Protein AF-A0A9E3XHM8-F1 (afdb_monomer_lite)

Sequence (85 aa):
GQEILRHWCPLTWEAFVDYRLNAQPLTGLEMELIREINAGNRDKVRELAVRNGWLPADPEAPVKRHRERDEFEAKLELLKLEKPW

Foldseek 3Di:
DLVPCCVVPVVVSVVCCVPPVPDDDDDPLLVVLVVCLVVVNLVVNVVSCCVVPQAPPDPPDDRDDDPVVVSSVVVCVVVVHDDSD

Radius of gyration: 17.61 Å; chains: 1; bounding box: 31×27×52 Å

pLDDT: mean 87.99, std 9.54, range [59.25, 96.12]

Secondary structure (DSSP, 8-state):
-HHHHHHH-HHHHHHHIIIIIS--PPPHHHHHHHHHHHHT-HHHHHHHHHHTTSS-SSTTS-----HHHHHHHHHHHHTTPPP--

Structure (mmCIF, N/CA/C/O backbone):
data_AF-A0A9E3XHM8-F1
#
_entry.id   AF-A0A9E3XHM8-F1
#
loop_
_atom_site.group_PDB
_atom_site.id
_atom_site.type_symbol
_atom_site.label_atom_id
_atom_site.label_alt_id
_atom_site.label_comp_id
_atom_site.label_asym_id
_atom_site.label_entity_id
_atom_site.label_seq_id
_atom_site.pdbx_PDB_ins_code
_atom_site.Cartn_x
_atom_site.Cartn_y
_atom_site.Cartn_z
_atom_site.occupancy
_atom_site.B_iso_or_equiv
_atom_site.auth_seq_id
_atom_site.auth_comp_id
_atom_site.auth_asym_id
_atom_site.auth_atom_id
_atom_site.pdbx_PDB_model_num
ATOM 1 N N . GLY A 1 1 ? -12.740 -16.426 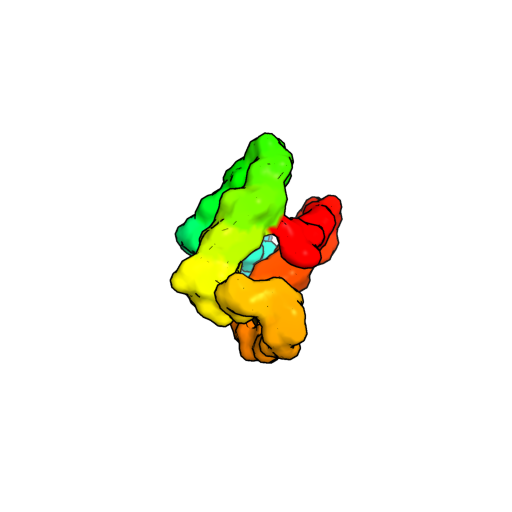23.822 1.00 59.28 1 GLY A N 1
ATOM 2 C CA . GLY A 1 1 ? -11.778 -15.388 24.251 1.00 59.28 1 GLY A CA 1
ATOM 3 C C . GLY A 1 1 ? -12.345 -13.979 24.163 1.00 59.28 1 GLY A C 1
ATOM 4 O O . GLY A 1 1 ? -12.210 -13.238 25.124 1.00 59.28 1 GLY A O 1
ATOM 5 N N . GLN A 1 2 ? -12.989 -13.609 23.048 1.00 59.25 2 GLN A N 1
ATOM 6 C CA . GLN A 1 2 ? -13.500 -12.248 22.812 1.00 59.25 2 GLN A CA 1
ATOM 7 C C . GLN A 1 2 ? -14.686 -11.841 23.713 1.00 59.25 2 GLN A C 1
ATOM 9 O O . GLN A 1 2 ? -14.796 -10.680 24.093 1.00 59.25 2 GLN A O 1
ATOM 14 N N . GLU A 1 3 ? -15.551 -12.784 24.103 1.00 62.34 3 GLU A N 1
ATOM 15 C CA . GLU A 1 3 ? -16.768 -12.474 24.876 1.00 62.34 3 GLU A CA 1
ATOM 16 C C . GLU A 1 3 ? -16.507 -12.047 26.327 1.00 62.34 3 GLU A C 1
ATOM 18 O O . GLU A 1 3 ? -17.269 -11.259 26.878 1.00 62.34 3 GLU A O 1
ATOM 23 N N . ILE A 1 4 ? -15.413 -12.517 26.939 1.00 62.81 4 ILE A N 1
ATOM 24 C CA . ILE A 1 4 ? -15.119 -12.231 28.349 1.00 62.81 4 ILE A CA 1
ATOM 25 C C . ILE A 1 4 ? -14.738 -10.755 28.513 1.00 62.81 4 ILE A C 1
ATOM 27 O O . ILE A 1 4 ? -15.308 -10.057 29.342 1.00 62.81 4 ILE A O 1
ATOM 31 N N . LEU A 1 5 ? -13.820 -10.242 27.692 1.00 63.09 5 LEU A N 1
ATOM 32 C CA . LEU A 1 5 ? -13.313 -8.871 27.836 1.00 63.09 5 LEU A CA 1
ATOM 33 C C . LEU A 1 5 ? -14.361 -7.810 27.477 1.00 63.09 5 LEU A C 1
ATOM 35 O O . LEU A 1 5 ? -14.421 -6.767 28.125 1.00 63.09 5 LEU A O 1
ATOM 39 N N . ARG A 1 6 ? -15.252 -8.112 26.523 1.00 71.31 6 ARG A N 1
ATOM 40 C CA . ARG A 1 6 ? -16.363 -7.225 26.153 1.00 71.31 6 ARG A CA 1
ATOM 41 C C . ARG A 1 6 ? -17.287 -6.905 27.333 1.00 71.31 6 ARG A C 1
ATOM 43 O O . ARG A 1 6 ? -17.823 -5.805 27.391 1.00 71.31 6 ARG A O 1
ATOM 50 N N . HIS A 1 7 ? -17.478 -7.845 28.260 1.00 72.19 7 HIS A N 1
ATOM 51 C CA . HIS A 1 7 ? -18.374 -7.659 29.404 1.00 72.19 7 HIS A CA 1
ATOM 52 C C . HIS A 1 7 ? -17.763 -6.783 30.511 1.00 72.19 7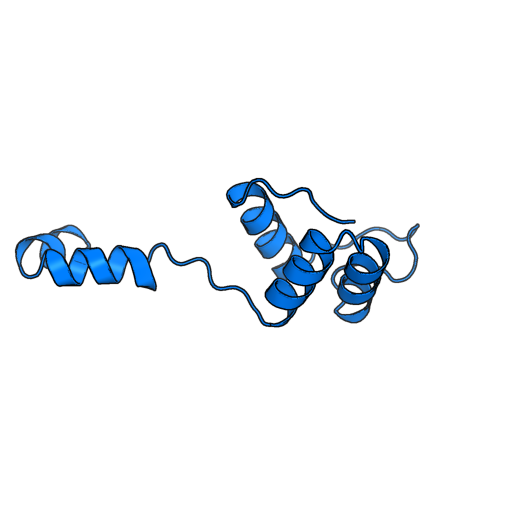 HIS A C 1
ATOM 54 O O . HIS A 1 7 ? -18.474 -6.002 31.135 1.00 72.19 7 HIS A O 1
ATOM 60 N N . TRP A 1 8 ? -16.451 -6.886 30.742 1.00 79.12 8 TRP A N 1
ATOM 61 C CA . TRP A 1 8 ? -15.779 -6.227 31.871 1.00 79.12 8 TRP A CA 1
ATOM 62 C C . TRP A 1 8 ? -15.193 -4.853 31.534 1.00 79.12 8 TRP A C 1
ATOM 64 O O . TRP A 1 8 ? -15.132 -3.985 32.401 1.00 79.12 8 TRP A O 1
ATOM 74 N N . CYS A 1 9 ? -14.757 -4.637 30.292 1.00 81.69 9 CYS A N 1
ATOM 75 C CA . CYS A 1 9 ? -14.155 -3.373 29.865 1.00 81.69 9 CYS A CA 1
ATOM 76 C C . CYS A 1 9 ? -14.608 -2.975 28.449 1.00 81.69 9 CYS A C 1
ATOM 78 O O . CYS A 1 9 ? -13.770 -2.818 27.562 1.00 81.69 9 CYS A O 1
ATOM 80 N N . PRO A 1 10 ? -15.922 -2.784 28.219 1.00 80.25 10 PRO A N 1
ATOM 81 C CA . PRO A 1 10 ? -16.495 -2.618 26.881 1.00 80.25 10 PRO A CA 1
ATOM 82 C C . PRO A 1 10 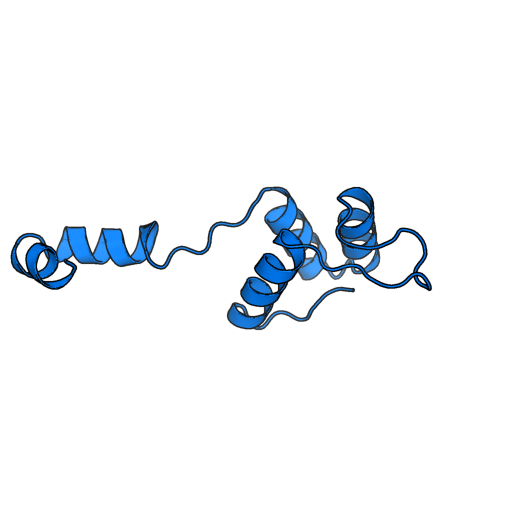? -15.821 -1.513 26.060 1.00 80.25 10 PRO A C 1
ATOM 84 O O . PRO A 1 10 ? -15.429 -1.765 24.928 1.00 80.25 10 PRO A O 1
ATOM 87 N N . LEU A 1 11 ? -15.575 -0.337 26.650 1.00 79.94 11 LEU A N 1
ATOM 88 C CA . LEU A 1 11 ? -14.940 0.790 25.950 1.00 79.94 11 LEU A CA 1
ATOM 89 C C . LEU A 1 11 ? -13.488 0.498 25.541 1.00 79.94 11 LEU A C 1
ATOM 91 O O . LEU A 1 11 ? -13.058 0.823 24.438 1.00 79.94 11 LEU A O 1
ATOM 95 N N . THR A 1 12 ? -12.711 -0.128 26.427 1.00 82.56 12 THR A N 1
ATOM 96 C CA . THR A 1 12 ? -11.323 -0.507 26.127 1.00 82.56 12 THR A CA 1
ATOM 97 C C . THR A 1 12 ? -11.272 -1.648 25.119 1.00 82.56 12 THR A C 1
ATOM 99 O O . THR A 1 12 ? -10.386 -1.678 24.268 1.00 82.56 12 THR A O 1
ATOM 102 N N . TRP A 1 13 ? -12.223 -2.578 25.200 1.00 82.50 13 TRP A N 1
ATOM 103 C CA . TRP A 1 13 ? -12.361 -3.675 24.256 1.00 82.50 13 TRP A CA 1
ATOM 104 C C . TRP A 1 13 ? -12.719 -3.172 22.855 1.00 82.50 13 TRP A C 1
ATOM 106 O O . TRP A 1 13 ? -12.073 -3.582 21.897 1.00 82.50 13 TRP A O 1
ATOM 116 N N . GLU A 1 14 ? -13.670 -2.245 22.734 1.00 80.12 14 GLU A N 1
ATOM 117 C CA . GLU A 1 14 ? -14.016 -1.584 21.468 1.00 80.12 14 GLU A CA 1
ATOM 118 C C . GLU A 1 14 ? -12.805 -0.857 20.873 1.00 80.12 14 GLU A C 1
ATOM 120 O O . GLU A 1 14 ? -12.422 -1.137 19.740 1.00 80.12 14 GLU A O 1
ATOM 125 N N . ALA A 1 15 ? -12.098 -0.042 21.663 1.00 78.19 15 ALA A N 1
ATOM 126 C CA . ALA A 1 15 ? -10.877 0.615 21.198 1.00 78.19 15 ALA A CA 1
ATOM 127 C C . ALA A 1 15 ? -9.791 -0.394 20.767 1.00 78.19 15 ALA A C 1
ATOM 129 O O . ALA A 1 15 ? -9.115 -0.204 19.758 1.00 78.19 15 ALA A O 1
ATOM 130 N N . PHE A 1 16 ? -9.605 -1.493 21.500 1.00 80.25 16 PHE A N 1
ATOM 131 C CA . PHE A 1 16 ? -8.647 -2.533 21.119 1.00 80.25 16 PHE A CA 1
ATOM 132 C C . PHE A 1 16 ? -9.036 -3.212 19.801 1.00 80.25 16 PHE A C 1
ATOM 134 O O . PHE A 1 16 ? -8.179 -3.449 18.948 1.00 80.25 16 PHE A O 1
ATOM 141 N N . VAL A 1 17 ? -10.324 -3.507 19.622 1.00 80.88 17 VAL A N 1
ATOM 142 C CA . VAL A 1 17 ? -10.847 -4.083 18.383 1.00 80.88 17 VAL A CA 1
ATOM 143 C C . VAL A 1 17 ? -10.571 -3.144 17.211 1.00 80.88 17 VAL A C 1
ATOM 145 O O . VAL A 1 17 ? -9.977 -3.576 16.223 1.00 80.88 17 VAL A O 1
ATOM 148 N N . ASP A 1 18 ? -10.890 -1.862 17.354 1.00 73.81 18 ASP A N 1
ATOM 149 C CA . ASP A 1 18 ? -10.745 -0.878 16.282 1.00 73.81 18 ASP A CA 1
ATOM 150 C C . ASP A 1 18 ? -9.278 -0.595 15.929 1.00 73.81 18 ASP A C 1
ATOM 152 O O . ASP A 1 18 ? -8.902 -0.625 14.757 1.00 73.81 18 ASP A O 1
ATOM 156 N N . TYR A 1 19 ? -8.414 -0.375 16.924 1.00 73.12 19 TYR A N 1
ATOM 157 C CA . TYR A 1 19 ? -7.027 0.046 16.684 1.00 73.12 19 TYR A CA 1
ATOM 158 C C . TYR A 1 19 ? -6.025 -1.100 16.531 1.00 73.12 19 TYR A C 1
ATOM 160 O O . TYR A 1 19 ? -4.895 -0.863 16.097 1.00 73.12 19 TYR A O 1
ATOM 168 N N . ARG A 1 20 ? -6.367 -2.328 16.937 1.00 74.69 20 ARG A N 1
ATOM 169 C CA . ARG A 1 20 ? -5.409 -3.449 16.946 1.00 74.69 20 ARG A CA 1
ATOM 170 C C . ARG A 1 20 ? -5.894 -4.665 16.182 1.00 74.69 20 ARG A C 1
ATOM 172 O O . ARG A 1 20 ? -5.098 -5.226 15.439 1.00 74.69 20 ARG A O 1
ATOM 179 N N . LEU A 1 21 ? -7.150 -5.079 16.356 1.00 73.12 21 LEU A N 1
ATOM 180 C CA . LEU A 1 21 ? -7.655 -6.280 15.679 1.00 73.12 21 LEU A CA 1
ATOM 181 C C . LEU A 1 21 ? -8.090 -6.003 14.239 1.00 73.12 21 LEU A C 1
ATOM 183 O O . LEU A 1 21 ? -7.805 -6.811 13.363 1.00 73.12 21 LEU A O 1
ATOM 187 N N . ASN A 1 22 ? -8.736 -4.865 13.995 1.00 80.12 22 ASN A N 1
ATOM 188 C CA . ASN A 1 22 ? -9.237 -4.491 12.672 1.00 80.12 22 ASN A CA 1
ATOM 189 C C . ASN A 1 22 ? -8.289 -3.557 11.906 1.00 80.12 22 ASN A C 1
ATOM 191 O O . ASN A 1 22 ? -8.561 -3.210 10.756 1.00 80.12 22 ASN A O 1
ATOM 195 N N . ALA A 1 23 ? -7.176 -3.147 12.519 1.00 80.56 23 ALA A N 1
ATOM 196 C CA . ALA A 1 23 ? -6.213 -2.268 11.877 1.00 80.56 23 ALA A CA 1
ATOM 197 C C . ALA A 1 23 ? -5.507 -2.971 10.709 1.00 80.56 23 ALA A C 1
ATOM 199 O O . ALA A 1 23 ? -5.028 -4.097 10.834 1.00 80.56 23 ALA A O 1
ATOM 200 N N . GLN A 1 24 ? -5.395 -2.264 9.585 1.00 82.81 24 GLN A N 1
ATOM 201 C CA . GLN A 1 24 ? -4.616 -2.681 8.421 1.00 82.81 24 GLN A CA 1
ATOM 202 C C . GLN A 1 24 ? -3.324 -1.855 8.386 1.00 82.81 24 GLN A C 1
ATOM 204 O O . GLN A 1 24 ? -3.344 -0.723 7.899 1.00 82.81 24 GLN A O 1
ATOM 209 N N . PRO A 1 25 ? -2.205 -2.349 8.947 1.00 87.06 25 PRO A N 1
ATOM 210 C CA . PRO A 1 25 ? -0.958 -1.602 8.921 1.00 87.06 25 PRO A CA 1
ATOM 211 C C . PRO A 1 25 ? -0.432 -1.510 7.488 1.00 87.06 25 PRO A C 1
ATOM 213 O O . PRO A 1 25 ? -0.444 -2.494 6.743 1.00 87.06 25 PRO A O 1
ATOM 216 N N . LEU A 1 26 ? 0.064 -0.329 7.128 1.00 91.50 26 LEU A N 1
ATOM 217 C CA . LEU A 1 26 ? 0.796 -0.108 5.889 1.00 91.50 26 LEU A CA 1
ATOM 218 C C . LEU A 1 26 ? 2.295 -0.068 6.190 1.00 91.50 26 LEU A C 1
ATOM 220 O O . LEU A 1 26 ? 2.730 0.622 7.115 1.00 91.50 26 LEU A O 1
ATOM 224 N N . THR A 1 27 ? 3.088 -0.814 5.426 1.00 93.31 27 THR A N 1
ATOM 225 C CA . THR A 1 27 ? 4.549 -0.720 5.465 1.00 93.31 27 THR A CA 1
ATOM 226 C C . THR A 1 27 ? 5.013 0.606 4.857 1.00 93.31 27 THR A C 1
ATOM 228 O O . THR A 1 27 ? 4.252 1.314 4.194 1.00 93.31 27 THR A O 1
ATOM 231 N N . GLY A 1 28 ? 6.289 0.953 5.054 1.00 94.00 28 GLY A N 1
ATOM 232 C CA . GLY A 1 28 ? 6.866 2.156 4.443 1.00 94.00 28 GLY A CA 1
ATOM 233 C C . GLY A 1 28 ? 6.748 2.159 2.914 1.00 94.00 28 GLY A C 1
ATOM 234 O O . GLY A 1 28 ? 6.389 3.182 2.336 1.00 94.00 28 GLY A O 1
ATOM 235 N N . LEU A 1 29 ? 6.960 1.000 2.280 1.00 94.62 29 LEU A N 1
ATOM 236 C CA . LEU A 1 29 ? 6.800 0.827 0.837 1.00 94.62 29 LEU A CA 1
ATOM 237 C C . LEU A 1 29 ? 5.341 1.005 0.404 1.00 94.62 29 LEU A C 1
ATOM 239 O O . LEU A 1 29 ? 5.068 1.731 -0.545 1.00 94.62 29 LEU A O 1
ATOM 243 N N . GLU A 1 30 ? 4.391 0.389 1.111 1.00 95.81 30 GLU A N 1
ATOM 244 C CA . GLU A 1 30 ? 2.963 0.514 0.790 1.00 95.81 30 GLU A CA 1
ATOM 245 C C . GLU A 1 30 ? 2.484 1.970 0.894 1.00 95.81 30 GLU A C 1
ATOM 247 O O . GLU A 1 30 ? 1.720 2.436 0.050 1.00 95.81 30 GLU A O 1
ATOM 252 N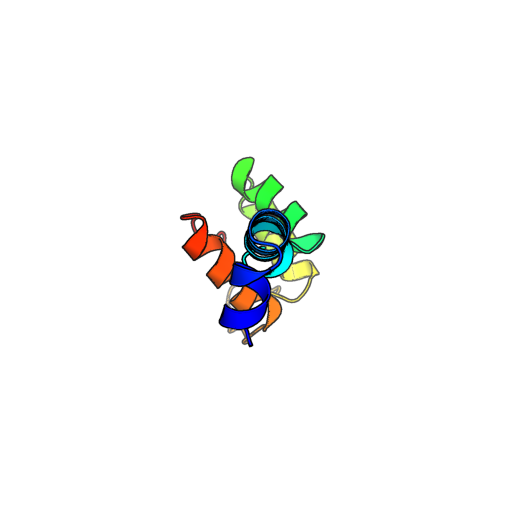 N . MET A 1 31 ? 2.979 2.719 1.885 1.00 95.81 31 MET A N 1
ATOM 253 C CA . MET A 1 31 ? 2.709 4.154 2.014 1.00 95.81 31 MET A CA 1
ATOM 254 C C . MET A 1 31 ? 3.264 4.964 0.837 1.00 95.81 31 MET A C 1
ATOM 256 O O . MET A 1 31 ? 2.606 5.898 0.378 1.00 95.81 31 MET A O 1
ATOM 260 N N . GLU A 1 32 ? 4.463 4.636 0.352 1.00 95.88 32 GLU A N 1
ATOM 261 C CA . GLU A 1 32 ? 5.067 5.290 -0.813 1.00 95.88 32 GLU A CA 1
ATOM 262 C C . GLU A 1 32 ? 4.277 4.980 -2.091 1.00 95.88 32 GLU A C 1
ATOM 264 O O . GLU A 1 32 ? 3.907 5.895 -2.824 1.00 95.88 32 GLU A O 1
ATOM 269 N N . LEU A 1 33 ? 3.910 3.711 -2.301 1.00 95.62 33 LEU A N 1
ATOM 270 C CA . LEU A 1 33 ? 3.085 3.290 -3.433 1.00 95.62 33 LEU A CA 1
ATOM 271 C C . LEU A 1 33 ? 1.727 4.006 -3.430 1.00 95.62 33 LEU A C 1
ATOM 273 O O . LEU A 1 33 ? 1.337 4.554 -4.454 1.00 95.62 33 LEU A O 1
ATOM 277 N N . ILE A 1 34 ? 1.028 4.080 -2.290 1.00 94.81 34 ILE A N 1
ATOM 278 C CA . ILE A 1 34 ? -0.266 4.783 -2.185 1.00 94.81 34 ILE A CA 1
ATOM 279 C C . ILE A 1 34 ? -0.135 6.275 -2.517 1.00 94.81 34 ILE A C 1
ATOM 281 O O . ILE A 1 34 ? -1.021 6.837 -3.165 1.00 94.81 34 ILE A O 1
ATOM 285 N N . ARG A 1 35 ? 0.957 6.930 -2.100 1.00 94.69 35 ARG A N 1
ATOM 286 C CA . ARG A 1 35 ? 1.207 8.339 -2.445 1.00 94.69 35 ARG A CA 1
ATOM 287 C C . ARG A 1 35 ? 1.307 8.532 -3.953 1.00 94.69 35 ARG A C 1
ATOM 289 O O . ARG A 1 35 ? 0.645 9.417 -4.486 1.00 94.69 35 ARG A O 1
ATOM 296 N N . GLU A 1 36 ? 2.074 7.685 -4.630 1.00 95.81 36 GLU A N 1
ATOM 297 C CA . GLU A 1 36 ? 2.258 7.775 -6.080 1.00 95.81 36 GLU A CA 1
ATOM 298 C C . GLU A 1 36 ? 0.997 7.367 -6.860 1.00 95.81 36 GLU A C 1
ATOM 300 O O . GLU A 1 36 ? 0.675 7.998 -7.868 1.00 95.81 36 GLU A O 1
ATOM 305 N N . ILE A 1 37 ? 0.227 6.388 -6.363 1.00 93.94 37 ILE A N 1
ATOM 306 C CA . ILE A 1 37 ? -1.098 6.036 -6.904 1.00 93.94 37 ILE A CA 1
ATOM 307 C C . ILE A 1 37 ? -2.019 7.259 -6.870 1.00 93.94 37 ILE A C 1
ATOM 309 O O . ILE A 1 37 ? -2.604 7.614 -7.892 1.00 93.94 37 ILE A O 1
ATOM 313 N N . ASN A 1 38 ? -2.109 7.941 -5.725 1.00 92.31 38 ASN A N 1
ATOM 314 C CA . ASN A 1 38 ? -2.950 9.130 -5.572 1.00 92.31 38 ASN A CA 1
ATOM 315 C C . ASN A 1 38 ? -2.455 10.326 -6.398 1.00 92.31 38 ASN A C 1
ATOM 317 O O . ASN A 1 38 ? -3.261 11.158 -6.808 1.00 92.31 38 ASN A O 1
ATOM 321 N N . ALA A 1 39 ? -1.149 10.415 -6.655 1.00 93.81 39 ALA A N 1
ATOM 322 C CA . ALA A 1 39 ? -0.573 11.420 -7.544 1.00 93.81 39 ALA A CA 1
ATOM 323 C C . ALA A 1 39 ? -0.808 11.114 -9.038 1.00 93.81 39 ALA A C 1
ATOM 325 O O . ALA A 1 39 ? -0.547 11.970 -9.879 1.00 93.81 39 ALA A O 1
ATOM 326 N N . GLY A 1 40 ? -1.298 9.915 -9.382 1.00 92.12 40 GLY A N 1
ATOM 327 C CA . GLY A 1 40 ? -1.491 9.469 -10.765 1.00 92.12 40 GLY A CA 1
ATOM 328 C C . GLY A 1 40 ? -0.207 8.998 -11.460 1.00 92.12 40 GLY A C 1
ATOM 329 O O . GLY A 1 40 ? -0.216 8.741 -12.663 1.00 92.12 40 GLY A O 1
ATOM 330 N N . ASN A 1 41 ? 0.895 8.840 -10.722 1.00 93.75 41 ASN A N 1
ATOM 331 C CA . ASN A 1 41 ? 2.221 8.536 -11.259 1.00 93.75 41 ASN A CA 1
ATOM 332 C C . ASN A 1 41 ? 2.433 7.024 -11.449 1.00 93.75 41 ASN A C 1
ATOM 334 O O . ASN A 1 41 ? 3.275 6.412 -10.788 1.00 93.75 41 ASN A O 1
ATOM 338 N N . ARG A 1 42 ? 1.681 6.396 -12.363 1.00 91.00 42 ARG A N 1
ATOM 339 C CA . ARG A 1 42 ? 1.731 4.933 -12.586 1.00 91.00 42 ARG A CA 1
ATOM 340 C C . ARG A 1 42 ? 3.139 4.404 -12.890 1.00 91.00 42 ARG A C 1
ATOM 342 O O . ARG A 1 42 ? 3.529 3.370 -12.351 1.00 91.00 42 ARG A O 1
ATOM 349 N N . ASP A 1 43 ? 3.934 5.143 -13.662 1.00 92.94 43 ASP A N 1
ATOM 350 C CA . ASP A 1 43 ? 5.316 4.755 -13.975 1.00 92.94 43 ASP A CA 1
ATOM 351 C C . ASP A 1 43 ? 6.187 4.678 -12.717 1.00 92.94 43 ASP A C 1
ATOM 353 O O . ASP A 1 43 ? 6.978 3.747 -12.552 1.00 92.94 43 ASP A O 1
ATOM 357 N N . LYS A 1 44 ? 5.994 5.621 -11.784 1.00 95.00 44 LYS A N 1
ATOM 358 C CA . LYS A 1 44 ? 6.735 5.652 -10.522 1.00 95.00 44 LYS A CA 1
ATOM 359 C C . LYS A 1 44 ? 6.343 4.497 -9.612 1.00 95.00 44 LYS A C 1
ATOM 361 O O . LYS A 1 44 ? 7.209 3.883 -8.992 1.00 95.00 44 LYS A O 1
ATOM 366 N N . VAL A 1 45 ? 5.054 4.163 -9.578 1.00 95.56 45 VAL A N 1
ATOM 367 C CA . VAL A 1 45 ? 4.546 3.000 -8.843 1.00 95.56 45 VAL A CA 1
ATOM 368 C C . VAL A 1 45 ? 5.185 1.712 -9.367 1.00 95.56 45 VAL A C 1
ATOM 370 O O . VAL A 1 45 ? 5.687 0.906 -8.580 1.00 95.56 45 VAL A O 1
ATOM 373 N N . ARG A 1 46 ? 5.240 1.542 -10.694 1.00 94.44 46 ARG A N 1
ATOM 374 C CA . ARG A 1 46 ? 5.891 0.388 -11.323 1.00 94.44 46 ARG A CA 1
ATOM 375 C C . ARG A 1 46 ? 7.388 0.347 -11.021 1.00 94.44 46 ARG A C 1
ATOM 377 O O . ARG A 1 46 ? 7.897 -0.710 -10.658 1.00 94.44 46 ARG A O 1
ATOM 384 N N . GLU A 1 47 ? 8.086 1.479 -11.106 1.00 95.50 47 GLU A N 1
ATOM 385 C CA . GLU A 1 47 ? 9.511 1.579 -10.768 1.00 95.50 47 GLU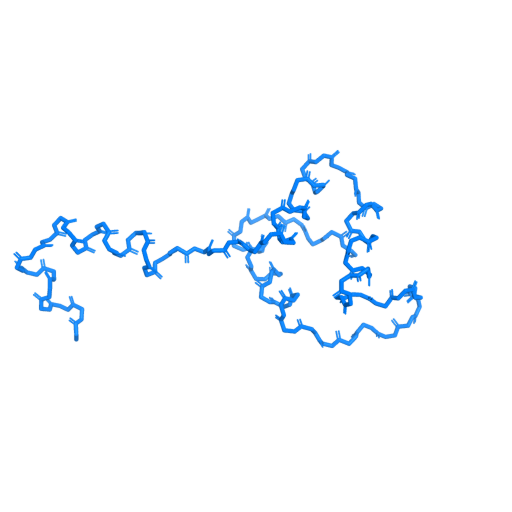 A CA 1
ATOM 386 C C . GLU A 1 47 ? 9.785 1.141 -9.320 1.00 95.50 47 GLU A C 1
ATOM 388 O O . GLU A 1 47 ? 10.702 0.355 -9.070 1.00 95.50 47 GLU A O 1
ATOM 393 N N . LEU A 1 48 ? 8.976 1.611 -8.366 1.00 96.12 48 LEU A N 1
ATOM 394 C CA . LEU A 1 48 ? 9.087 1.236 -6.956 1.00 96.12 48 LEU A CA 1
ATOM 395 C C . LEU A 1 48 ? 8.825 -0.257 -6.750 1.00 96.12 48 LEU A C 1
ATOM 397 O O . LEU A 1 48 ? 9.588 -0.918 -6.043 1.00 96.12 48 LEU A O 1
ATOM 401 N N . ALA A 1 49 ? 7.799 -0.810 -7.395 1.00 95.25 49 ALA A N 1
ATOM 402 C CA . ALA A 1 49 ? 7.488 -2.232 -7.313 1.00 95.25 49 ALA A CA 1
ATOM 403 C C . ALA A 1 49 ? 8.611 -3.107 -7.901 1.00 95.25 49 ALA A C 1
ATOM 405 O O . ALA A 1 49 ? 8.972 -4.124 -7.310 1.00 95.25 49 ALA A O 1
ATOM 406 N N . VAL A 1 50 ? 9.224 -2.699 -9.015 1.00 95.81 50 VAL A N 1
ATOM 407 C CA . VAL A 1 50 ? 10.388 -3.390 -9.595 1.00 95.81 50 VAL A CA 1
ATOM 408 C C . VAL A 1 50 ? 11.598 -3.305 -8.669 1.00 95.81 50 VAL A C 1
ATOM 410 O O . VAL A 1 50 ? 12.226 -4.319 -8.369 1.00 95.81 50 VAL A O 1
ATOM 413 N N . ARG A 1 51 ? 11.913 -2.105 -8.167 1.00 95.62 51 ARG A N 1
ATOM 414 C CA . ARG A 1 51 ? 13.065 -1.861 -7.286 1.00 95.62 51 ARG A CA 1
ATOM 415 C C . ARG A 1 51 ? 12.998 -2.682 -5.997 1.00 95.62 51 ARG A C 1
ATOM 417 O O . ARG A 1 51 ? 14.033 -3.120 -5.504 1.00 95.62 51 ARG A O 1
ATOM 424 N N . ASN A 1 52 ? 11.793 -2.896 -5.476 1.00 94.69 52 ASN A N 1
ATOM 425 C CA . ASN A 1 52 ? 11.550 -3.692 -4.273 1.00 94.69 52 ASN A CA 1
ATOM 426 C C . ASN A 1 52 ? 11.280 -5.181 -4.573 1.00 94.69 52 ASN A C 1
ATOM 428 O O . ASN A 1 52 ? 10.936 -5.935 -3.669 1.00 94.69 52 ASN A O 1
ATOM 432 N N . GLY A 1 53 ? 11.437 -5.627 -5.826 1.00 94.12 53 GLY A N 1
ATOM 433 C CA . GLY A 1 53 ? 11.329 -7.038 -6.211 1.00 94.12 53 GLY A CA 1
ATOM 434 C C . GLY A 1 53 ? 9.902 -7.594 -6.287 1.00 94.12 53 GLY A C 1
ATOM 435 O O . GLY A 1 53 ? 9.725 -8.805 -6.421 1.00 94.12 53 GLY A O 1
ATOM 436 N N . TRP A 1 54 ? 8.879 -6.738 -6.226 1.00 95.12 54 TRP A N 1
ATOM 437 C CA . TRP A 1 54 ? 7.473 -7.135 -6.366 1.00 95.12 54 TRP A CA 1
ATOM 438 C C . TRP A 1 54 ? 7.089 -7.434 -7.817 1.00 95.12 54 TRP A C 1
ATOM 440 O O . TRP A 1 54 ? 6.195 -8.248 -8.068 1.00 95.12 54 TRP A O 1
ATOM 450 N N . LEU A 1 55 ? 7.762 -6.781 -8.765 1.00 95.50 55 LEU A N 1
ATOM 451 C CA . LEU A 1 55 ? 7.590 -6.970 -10.202 1.00 95.50 55 LEU A CA 1
ATOM 452 C C . LEU A 1 55 ? 8.937 -7.255 -10.877 1.00 95.50 55 LEU A C 1
ATOM 454 O O . LEU A 1 55 ? 9.979 -6.807 -10.394 1.00 95.50 55 LEU A O 1
ATOM 458 N N . PRO A 1 56 ? 8.940 -7.994 -11.997 1.00 94.81 56 PRO A N 1
ATOM 459 C CA . PRO A 1 56 ? 10.140 -8.160 -12.800 1.00 94.81 56 PRO A CA 1
ATOM 460 C C . PRO A 1 56 ? 10.541 -6.839 -13.467 1.00 94.81 56 PRO A C 1
ATOM 462 O O . PRO A 1 56 ? 9.690 -6.039 -13.851 1.00 94.81 56 PRO A O 1
ATOM 465 N N . ALA A 1 57 ? 11.850 -6.630 -13.635 1.00 92.12 57 ALA A N 1
ATOM 466 C CA . ALA A 1 57 ? 12.373 -5.468 -14.356 1.00 92.12 57 ALA A CA 1
ATOM 467 C C . ALA A 1 57 ? 12.006 -5.488 -15.845 1.00 92.12 57 ALA A C 1
ATOM 469 O O . ALA A 1 57 ? 11.773 -4.435 -16.431 1.00 92.12 57 ALA A O 1
ATOM 470 N N . ASP A 1 58 ? 11.939 -6.684 -16.430 1.00 92.19 58 ASP A N 1
ATOM 471 C CA . ASP A 1 58 ? 11.410 -6.905 -17.770 1.00 92.19 58 ASP A CA 1
ATOM 472 C C . ASP A 1 58 ? 9.876 -7.045 -17.704 1.00 92.19 58 ASP A C 1
ATOM 474 O O . ASP A 1 58 ? 9.391 -7.976 -17.052 1.00 92.19 58 ASP A O 1
ATOM 478 N N . PRO A 1 59 ? 9.103 -6.152 -18.352 1.00 85.94 59 PRO A N 1
ATOM 479 C CA . PRO A 1 59 ? 7.647 -6.245 -18.438 1.00 85.94 59 PRO A CA 1
ATOM 480 C C . PRO A 1 59 ? 7.117 -7.551 -19.035 1.00 85.94 59 PRO A C 1
ATOM 482 O O . PRO A 1 59 ? 6.014 -7.953 -18.675 1.00 85.94 59 PRO A O 1
ATOM 485 N N . GLU A 1 60 ? 7.885 -8.199 -19.913 1.00 89.62 60 GLU A N 1
ATOM 486 C CA . GLU A 1 60 ? 7.482 -9.433 -20.599 1.00 89.62 60 GLU A CA 1
ATOM 487 C C . GLU A 1 60 ? 7.788 -10.689 -19.769 1.00 89.62 60 GLU A C 1
ATOM 489 O O . GLU A 1 60 ? 7.317 -11.791 -20.068 1.00 89.62 60 GLU A O 1
ATOM 494 N N . ALA A 1 61 ? 8.580 -10.549 -18.703 1.00 91.12 61 ALA A N 1
ATOM 495 C CA . ALA A 1 61 ? 8.912 -11.667 -17.842 1.00 91.12 61 ALA A CA 1
ATOM 496 C C . ALA A 1 61 ? 7.708 -12.077 -16.973 1.00 91.12 61 ALA A C 1
ATOM 498 O O . ALA A 1 61 ? 6.939 -11.235 -16.503 1.00 91.12 61 ALA A O 1
ATOM 499 N N . PRO A 1 62 ? 7.556 -13.381 -16.676 1.00 90.69 62 PRO A N 1
ATOM 500 C CA . PRO A 1 62 ? 6.466 -13.852 -15.839 1.00 90.69 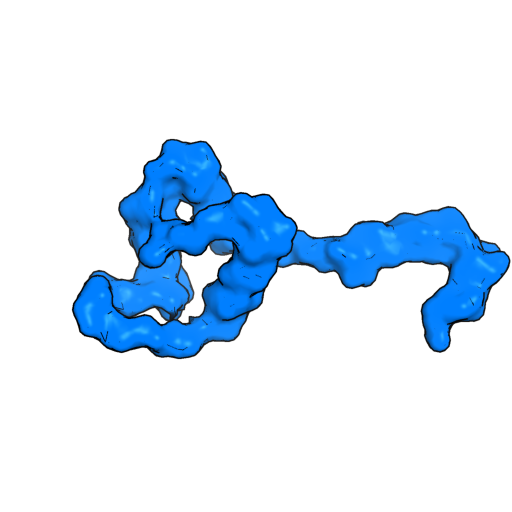62 PRO A CA 1
ATOM 501 C C . PRO A 1 62 ? 6.559 -13.255 -14.433 1.00 90.69 62 PRO A C 1
ATOM 503 O O . PRO A 1 62 ? 7.575 -13.378 -13.738 1.00 90.69 62 PRO A O 1
ATOM 506 N N . VAL A 1 63 ? 5.455 -12.657 -13.988 1.00 91.94 63 VAL A N 1
ATOM 507 C CA . VAL A 1 63 ? 5.322 -12.111 -12.640 1.00 91.94 63 VAL A CA 1
ATOM 508 C C . VAL A 1 63 ? 5.252 -13.263 -11.640 1.00 91.94 63 VAL A C 1
ATOM 510 O O . VAL A 1 63 ? 4.268 -13.999 -11.559 1.00 91.94 63 VAL A O 1
ATOM 513 N N . LYS A 1 64 ? 6.317 -13.428 -10.855 1.00 91.50 64 LYS A N 1
ATOM 514 C CA . LYS A 1 64 ? 6.353 -14.419 -9.776 1.00 91.50 64 LYS A CA 1
ATOM 515 C C . LYS A 1 64 ? 5.444 -13.986 -8.625 1.00 91.50 64 LYS A C 1
ATOM 517 O O . LYS A 1 64 ? 5.179 -12.798 -8.418 1.00 91.50 64 LYS A O 1
ATOM 522 N N . ARG A 1 65 ? 4.969 -14.966 -7.855 1.00 92.44 65 ARG A N 1
ATOM 523 C CA . ARG A 1 65 ? 4.224 -14.710 -6.621 1.00 92.44 65 ARG A CA 1
ATOM 524 C C . ARG A 1 65 ? 5.115 -13.970 -5.624 1.00 92.44 65 ARG A C 1
ATOM 526 O O . ARG A 1 65 ? 6.232 -14.416 -5.366 1.00 92.44 65 ARG A O 1
ATOM 533 N N . HIS A 1 66 ? 4.606 -12.883 -5.052 1.00 94.06 66 HIS A N 1
ATOM 534 C CA . HIS A 1 66 ? 5.296 -12.115 -4.022 1.00 94.06 66 HIS A CA 1
ATOM 535 C C . HIS A 1 66 ? 4.338 -11.880 -2.859 1.00 94.06 66 HIS A C 1
ATOM 537 O O . HIS A 1 66 ? 3.332 -11.197 -3.019 1.00 94.06 66 HIS A O 1
ATOM 543 N N . ARG A 1 67 ? 4.644 -12.445 -1.687 1.00 94.31 67 ARG A N 1
ATOM 544 C CA . ARG A 1 67 ? 3.718 -12.453 -0.545 1.00 94.31 67 ARG A CA 1
ATOM 545 C C . ARG A 1 67 ? 3.266 -11.045 -0.146 1.00 94.31 67 ARG A C 1
ATOM 547 O O . ARG A 1 67 ? 2.075 -10.827 0.004 1.00 94.31 67 ARG A O 1
ATOM 554 N N . GLU A 1 68 ? 4.193 -10.099 -0.014 1.00 94.25 68 GLU A N 1
ATOM 555 C CA . GLU A 1 68 ? 3.846 -8.724 0.380 1.00 94.25 68 GLU A CA 1
ATOM 556 C C . GLU A 1 68 ? 3.040 -7.993 -0.699 1.00 94.25 68 GLU A C 1
ATOM 558 O O . GLU A 1 68 ? 2.209 -7.152 -0.378 1.00 94.25 68 GLU A O 1
ATOM 563 N N . ARG A 1 69 ? 3.239 -8.347 -1.979 1.00 95.44 69 ARG A N 1
ATOM 564 C CA . ARG A 1 69 ? 2.452 -7.774 -3.073 1.00 95.44 69 ARG A CA 1
ATOM 565 C C . ARG A 1 69 ? 1.029 -8.312 -3.013 1.00 95.44 69 ARG A C 1
ATOM 567 O O . ARG A 1 69 ? 0.097 -7.527 -3.070 1.00 95.44 69 ARG A O 1
ATOM 574 N N . ASP A 1 70 ? 0.871 -9.626 -2.845 1.00 95.25 70 ASP A N 1
ATOM 575 C CA . ASP A 1 70 ? -0.437 -10.267 -2.683 1.00 95.25 70 ASP A CA 1
ATOM 576 C C . ASP A 1 70 ? -1.189 -9.670 -1.465 1.00 95.25 70 ASP A C 1
ATOM 578 O O . ASP A 1 70 ? -2.384 -9.386 -1.543 1.00 95.25 70 ASP A O 1
ATOM 582 N N . GLU A 1 71 ? -0.487 -9.431 -0.348 1.00 95.12 71 GLU A N 1
ATOM 583 C CA . GLU A 1 71 ? -1.040 -8.760 0.840 1.00 95.12 71 GLU A CA 1
ATOM 584 C C . GLU A 1 71 ? -1.455 -7.307 0.538 1.00 95.12 71 GLU A C 1
ATOM 586 O O . GLU A 1 71 ? -2.549 -6.886 0.921 1.00 95.12 71 GLU A O 1
ATOM 591 N N . PHE A 1 72 ? -0.629 -6.543 -0.182 1.00 95.75 72 PHE A N 1
ATOM 592 C CA . PHE A 1 72 ? -0.956 -5.173 -0.577 1.00 95.75 72 PHE A CA 1
ATOM 593 C C . PHE A 1 72 ? -2.125 -5.108 -1.564 1.00 95.75 72 PHE A C 1
ATOM 595 O O . PHE A 1 72 ? -3.003 -4.262 -1.423 1.00 95.75 72 PHE A O 1
ATOM 602 N N . GLU A 1 73 ? -2.193 -6.026 -2.527 1.00 95.25 73 GLU A N 1
ATOM 603 C CA . GLU A 1 73 ? -3.311 -6.159 -3.463 1.00 95.25 73 GLU A CA 1
ATOM 604 C C . GLU A 1 73 ? -4.645 -6.344 -2.743 1.00 95.25 73 GLU A C 1
ATOM 606 O O . GLU A 1 73 ? -5.627 -5.695 -3.102 1.00 95.25 73 GLU A O 1
ATOM 611 N N . ALA A 1 74 ? -4.669 -7.179 -1.703 1.00 94.81 74 ALA A N 1
ATOM 612 C CA . ALA A 1 74 ? -5.857 -7.371 -0.882 1.00 94.81 74 ALA A CA 1
ATOM 613 C C . ALA A 1 74 ? -6.244 -6.084 -0.128 1.00 94.81 74 ALA A C 1
ATOM 615 O O . ALA A 1 74 ? -7.427 -5.755 -0.025 1.00 94.81 74 ALA A O 1
ATOM 616 N N . LYS A 1 75 ? -5.260 -5.312 0.359 1.00 94.75 75 LYS A N 1
ATOM 617 C CA . LYS A 1 75 ? -5.510 -3.996 0.974 1.00 94.75 75 LYS A CA 1
ATOM 618 C C . LYS A 1 75 ? -6.078 -3.000 -0.039 1.00 94.75 75 LYS A C 1
ATOM 620 O O . LYS A 1 75 ? -7.021 -2.288 0.293 1.00 94.75 75 LYS A O 1
ATOM 625 N N . LEU A 1 76 ? -5.552 -2.959 -1.265 1.00 94.19 76 LEU A N 1
ATOM 626 C CA . LEU A 1 76 ? -6.077 -2.097 -2.330 1.00 94.19 76 LEU A CA 1
ATOM 627 C C . LEU A 1 76 ? -7.530 -2.447 -2.672 1.00 94.19 76 LEU A C 1
ATOM 629 O O . LEU A 1 76 ? -8.357 -1.545 -2.785 1.00 94.19 76 LEU A O 1
ATOM 633 N N . GLU A 1 77 ? -7.860 -3.738 -2.759 1.00 93.94 77 GLU A N 1
ATOM 634 C CA . GLU A 1 77 ? -9.230 -4.205 -2.994 1.00 93.94 77 GLU A CA 1
ATOM 635 C C . GLU A 1 77 ? -10.184 -3.768 -1.870 1.00 93.94 77 GLU A C 1
ATOM 637 O O . GLU A 1 77 ? -11.251 -3.213 -2.145 1.00 93.94 77 GLU A O 1
ATOM 642 N N . LEU A 1 78 ? -9.772 -3.916 -0.605 1.00 91.94 78 LEU A N 1
ATOM 643 C CA . LEU A 1 78 ? -10.531 -3.427 0.555 1.00 91.94 78 LEU A CA 1
ATOM 644 C C . LEU A 1 78 ? -10.755 -1.908 0.511 1.00 91.94 78 LEU A C 1
ATOM 646 O O . LEU A 1 78 ? -11.830 -1.428 0.875 1.00 91.94 78 LEU A O 1
ATOM 650 N N . LEU A 1 79 ? -9.757 -1.156 0.044 1.00 90.31 79 LEU A N 1
ATOM 651 C CA . LEU A 1 79 ? -9.812 0.299 -0.107 1.00 90.31 79 LEU A CA 1
ATOM 652 C C . LEU A 1 79 ? -10.501 0.755 -1.404 1.00 90.31 79 LEU A C 1
ATOM 654 O O . LEU A 1 79 ? -10.649 1.959 -1.610 1.00 90.31 79 LEU A O 1
ATOM 658 N N . LYS A 1 80 ? -10.947 -0.176 -2.260 1.00 92.12 80 LYS A N 1
ATOM 659 C CA . LYS A 1 80 ? -11.522 0.094 -3.590 1.00 92.12 80 LYS A CA 1
ATOM 660 C C . LYS A 1 80 ? -10.598 0.926 -4.488 1.00 92.12 80 LYS A C 1
ATOM 662 O O . LYS A 1 80 ? -11.057 1.789 -5.235 1.00 92.12 80 LYS A O 1
ATOM 667 N N . LEU A 1 81 ? -9.298 0.661 -4.405 1.00 90.88 81 LEU A N 1
ATOM 668 C CA . LEU A 1 81 ? -8.274 1.256 -5.257 1.00 90.88 81 LEU A CA 1
ATOM 669 C C . LEU A 1 81 ? -7.900 0.290 -6.385 1.00 90.88 81 LEU A C 1
ATOM 671 O O . LEU A 1 81 ? -7.843 -0.925 -6.191 1.00 90.88 81 LEU A O 1
ATOM 675 N N . GLU A 1 82 ? -7.634 0.832 -7.573 1.00 89.81 82 GLU A N 1
ATOM 676 C CA . GLU A 1 82 ? -7.168 0.035 -8.709 1.00 89.81 82 GLU A CA 1
ATOM 677 C C . GLU A 1 82 ? -5.746 -0.489 -8.476 1.00 89.81 82 GLU A C 1
ATOM 679 O O . GLU A 1 82 ? -4.896 0.188 -7.891 1.00 89.81 82 GLU A O 1
ATOM 684 N N . LYS A 1 83 ? -5.470 -1.693 -8.990 1.00 90.38 83 LYS A N 1
ATOM 685 C CA . LYS A 1 83 ? -4.113 -2.245 -9.006 1.00 90.38 83 LYS A CA 1
ATOM 686 C C . LYS A 1 83 ? -3.260 -1.440 -10.000 1.00 90.38 83 LYS A C 1
ATOM 688 O O . LYS A 1 83 ? -3.685 -1.264 -11.140 1.00 90.38 83 LYS A O 1
ATOM 693 N N . PRO A 1 84 ? -2.085 -0.937 -9.599 1.00 83.81 84 PRO A N 1
ATOM 694 C CA . PRO A 1 84 ? -1.381 0.096 -10.359 1.00 83.81 84 PRO A CA 1
ATOM 695 C C . PRO A 1 84 ? -0.312 -0.416 -11.346 1.00 83.81 84 PRO A C 1
ATOM 697 O O . PRO A 1 84 ? 0.534 0.377 -11.761 1.00 83.81 84 PRO A O 1
ATOM 700 N N . TRP A 1 85 ? -0.308 -1.704 -11.708 1.00 85.06 85 TRP A N 1
ATOM 701 C CA . TRP A 1 85 ? 0.710 -2.324 -12.574 1.00 85.06 85 TRP A CA 1
ATOM 702 C C . TRP A 1 85 ? 0.141 -3.126 -13.739 1.00 85.06 85 TRP A C 1
ATOM 704 O O . TRP A 1 85 ? -1.003 -3.620 -13.620 1.00 85.06 85 TRP A O 1
#